Protein AF-A0A925YD25-F1 (afdb_monomer)

Foldseek 3Di:
DDDDDPDDPVPDPDDDDDDPPDDDDDDDDPPDDDDDDDPPPPDDDDDWAADPVGRVHTDDPVVD

Structure (mmCIF, N/CA/C/O backbone):
data_AF-A0A925YD25-F1
#
_entry.id   AF-A0A925YD25-F1
#
loop_
_atom_site.group_PDB
_atom_site.id
_atom_site.type_symbol
_atom_site.label_atom_id
_atom_site.label_alt_id
_atom_site.label_comp_id
_atom_site.label_asym_id
_atom_site.label_entity_id
_atom_site.label_seq_id
_atom_site.pdbx_PDB_ins_code
_atom_site.Cartn_x
_atom_site.Cartn_y
_atom_site.Cartn_z
_atom_site.occupancy
_atom_site.B_iso_or_equiv
_atom_site.auth_seq_id
_atom_site.auth_comp_id
_atom_site.auth_asym_id
_atom_site.auth_atom_id
_atom_site.pdbx_PDB_model_num
ATOM 1 N N . MET A 1 1 ? 16.280 -8.656 8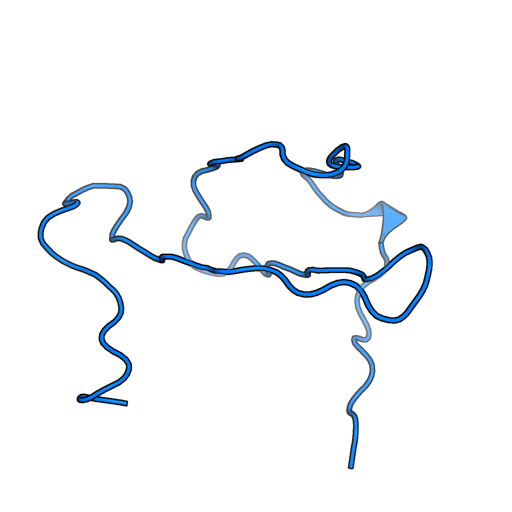.995 1.00 63.50 1 MET A N 1
ATOM 2 C CA . MET A 1 1 ? 15.970 -9.884 8.230 1.00 63.50 1 MET A CA 1
ATOM 3 C C . MET A 1 1 ? 14.631 -9.662 7.549 1.00 63.50 1 MET A C 1
ATOM 5 O O . MET A 1 1 ? 13.723 -9.193 8.224 1.00 63.50 1 MET A O 1
ATOM 9 N N . LEU A 1 2 ? 14.520 -9.904 6.241 1.00 79.69 2 LEU A N 1
ATOM 10 C CA . LEU A 1 2 ? 13.232 -9.824 5.543 1.00 79.69 2 LEU A CA 1
ATOM 11 C C . LEU A 1 2 ? 12.325 -10.959 6.035 1.00 79.69 2 LEU A C 1
ATOM 13 O O . LEU A 1 2 ? 12.798 -12.076 6.244 1.00 79.69 2 LEU A O 1
ATOM 17 N N . ARG A 1 3 ? 11.042 -10.661 6.258 1.00 83.81 3 ARG A N 1
ATOM 18 C CA . ARG A 1 3 ? 10.031 -11.643 6.662 1.00 83.81 3 ARG A CA 1
ATOM 19 C C . ARG A 1 3 ? 9.058 -11.843 5.513 1.00 83.81 3 ARG A C 1
ATOM 21 O O . ARG A 1 3 ? 8.378 -10.901 5.118 1.00 83.81 3 ARG A O 1
ATOM 28 N N . GLU A 1 4 ? 8.969 -13.070 5.023 1.00 88.38 4 GLU A N 1
ATOM 29 C CA . GLU A 1 4 ? 7.977 -13.424 4.015 1.00 88.38 4 GLU A CA 1
ATOM 30 C C . GLU A 1 4 ? 6.571 -13.488 4.623 1.00 88.38 4 GLU A C 1
ATOM 32 O O . GLU A 1 4 ? 6.374 -13.884 5.778 1.00 88.38 4 GLU A O 1
ATOM 37 N N . SER A 1 5 ? 5.580 -13.071 3.836 1.00 88.88 5 SER A N 1
ATOM 38 C CA . SER A 1 5 ? 4.175 -13.216 4.202 1.00 88.88 5 SER A CA 1
ATOM 39 C C . SER A 1 5 ? 3.734 -14.661 3.986 1.00 88.88 5 SER A C 1
ATOM 41 O O . SER A 1 5 ? 3.925 -15.208 2.906 1.00 88.88 5 SER A O 1
ATOM 43 N N . GLY A 1 6 ? 3.084 -15.258 4.988 1.00 93.88 6 GLY A N 1
ATOM 44 C CA . GLY A 1 6 ? 2.464 -16.583 4.865 1.00 93.88 6 GLY A CA 1
ATOM 45 C C . GLY A 1 6 ? 1.095 -16.578 4.170 1.00 93.88 6 GLY A C 1
ATOM 46 O O . GLY A 1 6 ? 0.442 -17.616 4.108 1.00 93.88 6 GLY A O 1
ATOM 47 N N . LEU A 1 7 ? 0.616 -15.422 3.696 1.00 93.44 7 LEU A N 1
ATOM 48 C CA . LEU A 1 7 ? -0.678 -15.309 3.019 1.00 93.44 7 LEU A CA 1
ATOM 49 C C . LEU A 1 7 ? -0.561 -15.733 1.555 1.00 93.44 7 LEU A C 1
ATOM 51 O O . LEU A 1 7 ? 0.324 -15.260 0.839 1.00 93.44 7 LEU A O 1
ATOM 55 N N . ASN A 1 8 ? -1.509 -16.545 1.085 1.00 95.56 8 ASN A N 1
ATOM 56 C CA . ASN A 1 8 ? -1.605 -16.900 -0.327 1.00 95.56 8 ASN A CA 1
ATOM 57 C C . ASN A 1 8 ? -2.131 -15.698 -1.147 1.00 95.56 8 ASN A C 1
ATOM 59 O O . ASN A 1 8 ? -3.266 -15.280 -0.905 1.00 95.56 8 ASN A O 1
ATOM 63 N N . PRO A 1 9 ? -1.365 -15.163 -2.124 1.00 92.81 9 PRO A N 1
ATOM 64 C CA . PRO A 1 9 ? -1.821 -14.096 -3.020 1.00 92.81 9 PRO A CA 1
ATOM 65 C C . PRO A 1 9 ? -3.159 -14.383 -3.710 1.00 92.81 9 PRO A C 1
ATOM 67 O O . PRO A 1 9 ? -3.956 -13.470 -3.869 1.00 92.81 9 PRO A O 1
ATOM 70 N N . ALA A 1 10 ? -3.439 -15.645 -4.049 1.00 95.38 10 ALA A N 1
ATOM 71 C CA . ALA A 1 10 ? -4.678 -16.036 -4.725 1.00 95.38 10 ALA A CA 1
ATOM 72 C C . ALA A 1 10 ? -5.945 -15.810 -3.878 1.00 95.38 10 ALA A C 1
ATOM 74 O O . ALA A 1 10 ? -7.049 -15.828 -4.411 1.00 95.38 10 ALA A O 1
ATOM 75 N N . ASN A 1 11 ? -5.792 -15.596 -2.567 1.00 96.12 11 ASN A N 1
ATOM 76 C CA . ASN A 1 11 ? -6.894 -15.290 -1.656 1.00 96.12 11 ASN A CA 1
ATOM 77 C C . ASN A 1 11 ? -7.090 -13.777 -1.452 1.00 96.12 11 ASN A C 1
ATOM 79 O O . ASN A 1 11 ? -7.878 -13.378 -0.592 1.00 96.12 11 ASN A O 1
ATOM 83 N N . ALA A 1 12 ? -6.348 -12.929 -2.170 1.00 96.38 12 ALA A N 1
ATOM 84 C CA . ALA A 1 12 ? -6.523 -11.489 -2.085 1.00 96.38 12 ALA A CA 1
ATOM 85 C C . ALA A 1 12 ? -7.930 -11.095 -2.558 1.00 96.38 12 ALA A C 1
ATOM 87 O O . ALA A 1 12 ? -8.406 -11.540 -3.599 1.00 96.38 12 ALA A O 1
ATOM 88 N N . VAL A 1 13 ? -8.595 -10.237 -1.785 1.00 97.00 13 VAL A N 1
ATOM 89 C CA . VAL A 1 13 ? -9.914 -9.691 -2.151 1.00 97.00 13 VAL A CA 1
ATOM 90 C C . VAL A 1 13 ? -9.819 -8.568 -3.190 1.00 97.00 13 VAL A C 1
ATOM 92 O O . VAL A 1 13 ? -10.828 -8.198 -3.779 1.00 97.00 13 VAL A O 1
ATOM 95 N N . HIS A 1 14 ? -8.614 -8.032 -3.400 1.00 97.12 14 HIS A N 1
ATOM 96 C CA . HIS A 1 14 ? -8.266 -7.051 -4.425 1.00 97.12 14 HIS A CA 1
ATOM 97 C C . HIS A 1 14 ? -6.825 -7.314 -4.873 1.00 97.12 14 HIS A C 1
ATOM 99 O O . HIS A 1 14 ? -5.938 -7.409 -4.022 1.00 97.12 14 HIS 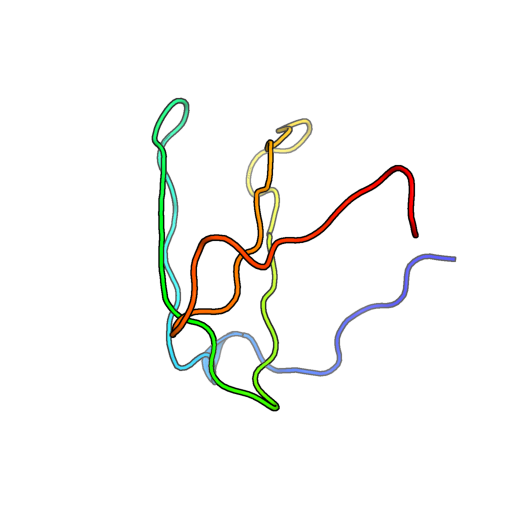A O 1
ATOM 105 N N . ASP A 1 15 ? -6.603 -7.439 -6.180 1.00 96.94 15 ASP A N 1
ATOM 106 C CA . ASP A 1 15 ? -5.287 -7.632 -6.799 1.00 96.94 15 ASP 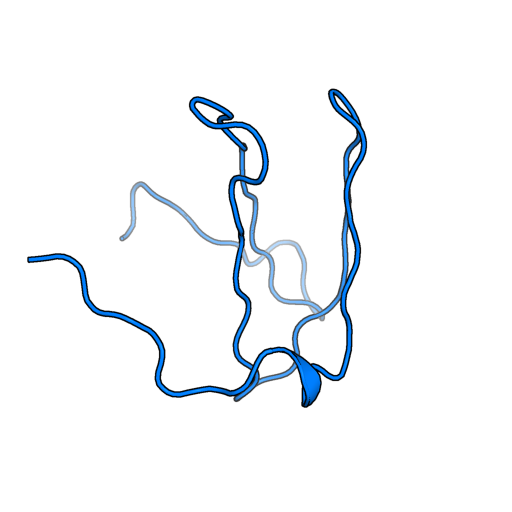A CA 1
ATOM 107 C C . ASP A 1 15 ? -5.224 -6.809 -8.091 1.00 96.94 15 ASP A C 1
ATOM 109 O O . ASP A 1 15 ? -6.078 -6.953 -8.969 1.00 96.94 15 ASP A O 1
ATOM 113 N N . GLU A 1 16 ? -4.262 -5.892 -8.177 1.00 96.31 16 GLU A N 1
ATOM 114 C CA . GLU A 1 16 ? -4.165 -4.923 -9.265 1.00 96.31 16 GLU A CA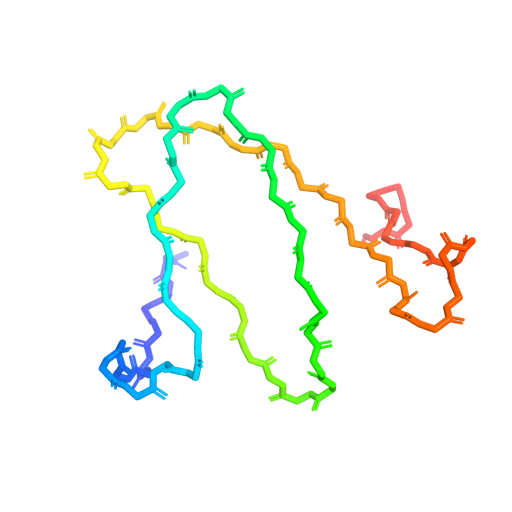 1
ATOM 115 C C . GLU A 1 16 ? -2.705 -4.597 -9.582 1.00 96.31 16 GLU A C 1
ATOM 117 O O . GLU A 1 16 ? -1.914 -4.251 -8.704 1.00 96.31 16 GLU A O 1
ATOM 122 N N . VAL A 1 17 ? -2.367 -4.668 -10.869 1.00 95.94 17 VAL A N 1
ATOM 123 C CA . VAL A 1 17 ? -1.070 -4.244 -11.400 1.00 95.94 17 VAL A CA 1
ATOM 124 C C . VAL A 1 17 ? -1.170 -2.780 -11.814 1.00 95.94 17 VAL A C 1
ATOM 126 O O . VAL A 1 17 ? -1.945 -2.437 -12.708 1.00 95.94 17 VAL A O 1
ATOM 129 N N . LEU A 1 18 ? -0.367 -1.917 -11.190 1.00 94.62 18 LEU A N 1
ATOM 130 C CA . LEU A 1 18 ? -0.339 -0.490 -11.501 1.00 94.62 18 LEU A CA 1
ATOM 131 C C . LEU A 1 18 ? 0.685 -0.175 -12.597 1.00 94.62 18 LEU A C 1
ATOM 133 O O . LEU A 1 18 ? 1.867 -0.469 -12.420 1.00 94.62 18 LEU A O 1
ATOM 137 N N . PRO A 1 19 ? 0.276 0.460 -13.713 1.00 93.75 19 PRO A N 1
ATOM 138 C CA . PRO A 1 19 ? 1.224 0.928 -14.715 1.00 93.75 19 PRO A CA 1
ATOM 139 C C . PRO A 1 19 ? 2.145 2.019 -14.155 1.00 93.75 19 PRO A C 1
ATOM 141 O O . PRO A 1 19 ? 1.725 2.849 -13.343 1.00 93.75 19 PRO A O 1
ATOM 144 N N . ALA A 1 20 ? 3.378 2.077 -14.659 1.00 92.25 20 ALA A N 1
ATOM 145 C CA . ALA A 1 20 ? 4.355 3.087 -14.264 1.00 92.25 20 ALA A CA 1
ATOM 146 C C . ALA A 1 20 ? 3.806 4.524 -14.400 1.00 92.25 20 ALA A C 1
ATOM 148 O O . ALA A 1 20 ? 3.145 4.877 -15.381 1.00 92.25 20 ALA A O 1
ATOM 149 N N . GLY A 1 21 ? 4.092 5.361 -13.398 1.00 91.56 21 GLY A N 1
ATOM 150 C CA . GLY A 1 21 ? 3.680 6.769 -13.361 1.00 91.56 21 GLY A CA 1
ATOM 151 C C . GLY A 1 21 ? 2.195 7.005 -13.064 1.00 91.56 21 GLY A C 1
ATOM 152 O O . GLY A 1 21 ? 1.729 8.140 -13.168 1.00 91.56 21 GLY A O 1
ATOM 153 N N . ARG A 1 22 ? 1.429 5.964 -12.713 1.00 95.25 22 ARG A N 1
ATOM 154 C CA . ARG A 1 22 ? 0.013 6.096 -12.348 1.00 95.25 22 ARG A CA 1
ATOM 155 C C . ARG A 1 22 ? -0.168 6.090 -10.836 1.00 95.25 22 ARG A C 1
ATOM 157 O O . ARG A 1 22 ? 0.502 5.359 -10.118 1.00 95.25 22 ARG A O 1
ATOM 164 N N . GLY A 1 23 ? -1.097 6.922 -10.373 1.00 94.69 23 GLY A N 1
ATOM 165 C CA . GLY A 1 23 ? -1.572 6.909 -8.994 1.00 94.69 23 GLY A CA 1
ATOM 166 C C . GLY A 1 23 ? -2.722 5.923 -8.808 1.00 94.69 23 GLY A C 1
ATOM 167 O O . GLY A 1 23 ? -3.415 5.573 -9.765 1.00 94.69 23 GLY A O 1
ATOM 168 N N . TRP A 1 24 ? -2.939 5.524 -7.560 1.00 95.88 24 TRP A N 1
ATOM 169 C CA . TRP A 1 24 ? -3.991 4.598 -7.166 1.00 95.88 24 TRP A CA 1
ATOM 170 C C . TRP A 1 24 ? -4.488 4.916 -5.759 1.00 95.88 24 TRP A C 1
ATOM 172 O O . TRP A 1 24 ? -3.724 5.385 -4.913 1.00 95.88 24 TRP A O 1
ATOM 182 N N . SER A 1 25 ? -5.770 4.661 -5.508 1.00 95.69 25 SER A N 1
ATOM 183 C CA . SER A 1 25 ? -6.368 4.774 -4.183 1.00 95.69 25 SER A CA 1
ATOM 184 C C . SER A 1 25 ? -7.436 3.705 -3.982 1.00 95.69 25 SER A C 1
ATOM 186 O O . SER A 1 25 ? -8.245 3.428 -4.866 1.00 95.69 25 SER A O 1
ATOM 188 N N . HIS A 1 26 ? -7.444 3.106 -2.793 1.00 96.00 26 HIS A N 1
ATOM 189 C CA . HIS A 1 26 ? -8.425 2.099 -2.410 1.00 96.00 26 HIS A CA 1
ATOM 190 C C . HIS A 1 26 ? -8.616 2.104 -0.890 1.00 96.00 26 HIS A C 1
ATOM 192 O O . HIS A 1 26 ? -7.632 2.232 -0.153 1.00 96.00 26 HIS A O 1
ATOM 198 N N . PRO A 1 27 ? -9.855 1.978 -0.388 1.00 96.56 27 PRO A N 1
ATOM 199 C CA . PRO A 1 27 ? -10.093 1.854 1.041 1.00 96.56 27 PRO A CA 1
ATOM 200 C C . PRO A 1 27 ? -9.617 0.488 1.548 1.00 96.56 27 PRO A C 1
ATOM 202 O O . PRO A 1 27 ? -9.975 -0.545 0.997 1.00 96.56 27 PRO A O 1
ATOM 205 N N . ILE A 1 28 ? -8.866 0.476 2.647 1.00 96.50 28 ILE A N 1
ATOM 206 C CA . ILE A 1 28 ? -8.476 -0.752 3.348 1.00 96.50 28 ILE A CA 1
ATOM 207 C C . ILE A 1 28 ? -9.259 -0.794 4.660 1.00 96.50 28 ILE A C 1
ATOM 209 O O . ILE A 1 28 ? -9.165 0.120 5.481 1.00 96.50 28 ILE A O 1
ATOM 213 N N . ALA A 1 29 ? -10.074 -1.829 4.851 1.00 96.38 29 ALA A N 1
ATOM 214 C CA . ALA A 1 29 ? -10.846 -2.013 6.072 1.00 96.38 29 ALA A CA 1
ATOM 215 C C . ALA A 1 29 ? -9.954 -2.473 7.236 1.00 96.38 29 ALA A C 1
ATOM 217 O O . ALA A 1 29 ? -8.924 -3.123 7.051 1.00 96.38 29 ALA A O 1
ATOM 218 N N . ALA A 1 30 ? -10.380 -2.171 8.464 1.00 96.19 30 ALA A N 1
ATOM 219 C CA . ALA A 1 30 ? -9.675 -2.607 9.665 1.00 96.19 30 ALA A CA 1
ATOM 220 C C . ALA A 1 30 ? -9.507 -4.139 9.687 1.00 96.19 30 ALA A C 1
ATOM 222 O O . ALA A 1 30 ? -10.460 -4.880 9.445 1.00 96.19 30 ALA A O 1
ATOM 223 N N . GLY A 1 31 ? -8.289 -4.602 9.979 1.00 95.44 31 GLY A N 1
ATOM 224 C CA . GLY A 1 31 ? -7.930 -6.025 9.998 1.00 95.44 31 GLY A CA 1
ATOM 225 C C . GLY A 1 31 ? -7.526 -6.612 8.641 1.00 95.44 31 GLY A C 1
ATOM 226 O O . GLY A 1 31 ? -7.055 -7.747 8.601 1.00 95.44 31 GLY A O 1
ATOM 227 N N . GLN A 1 32 ? -7.662 -5.866 7.540 1.00 96.12 32 GLN A N 1
ATOM 228 C CA . GLN A 1 32 ? -7.122 -6.287 6.248 1.00 96.12 32 GLN A CA 1
ATOM 229 C C . GLN A 1 32 ? -5.609 -6.069 6.165 1.00 96.12 32 GLN A C 1
ATOM 231 O O . GLN A 1 32 ? -5.023 -5.277 6.903 1.00 96.12 32 GLN A O 1
ATOM 236 N N . ILE A 1 33 ? -4.983 -6.785 5.232 1.00 95.44 33 ILE A N 1
ATOM 237 C CA . ILE A 1 33 ? -3.547 -6.722 4.974 1.00 95.44 33 ILE A CA 1
ATOM 238 C C . ILE A 1 33 ? -3.341 -6.186 3.563 1.00 95.44 33 ILE A C 1
ATOM 240 O O . ILE A 1 33 ? -3.916 -6.702 2.607 1.00 95.44 33 ILE A O 1
ATOM 244 N N . PHE A 1 34 ? -2.504 -5.158 3.451 1.00 95.19 34 PHE A N 1
ATOM 245 C CA . PHE A 1 34 ? -2.108 -4.548 2.189 1.00 95.19 34 PHE A CA 1
ATOM 246 C C . PHE A 1 34 ? -0.658 -4.917 1.869 1.00 95.19 34 PHE A C 1
ATOM 248 O O . PHE A 1 34 ? 0.205 -4.876 2.747 1.00 95.19 34 PHE A O 1
ATOM 255 N N . ARG A 1 35 ? -0.395 -5.304 0.617 1.00 94.50 35 ARG A N 1
ATOM 256 C CA . ARG A 1 35 ? 0.934 -5.691 0.137 1.00 94.50 35 ARG A CA 1
ATOM 257 C C . ARG A 1 35 ? 1.234 -4.972 -1.170 1.00 94.50 35 ARG A C 1
ATOM 259 O O . ARG A 1 35 ? 0.460 -5.074 -2.112 1.00 94.50 35 ARG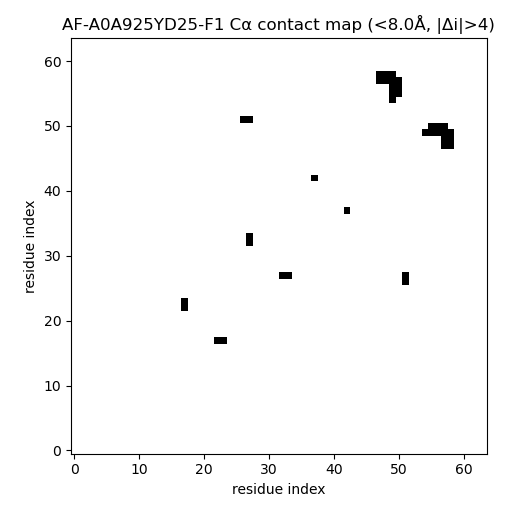 A O 1
ATOM 266 N N . ILE A 1 36 ? 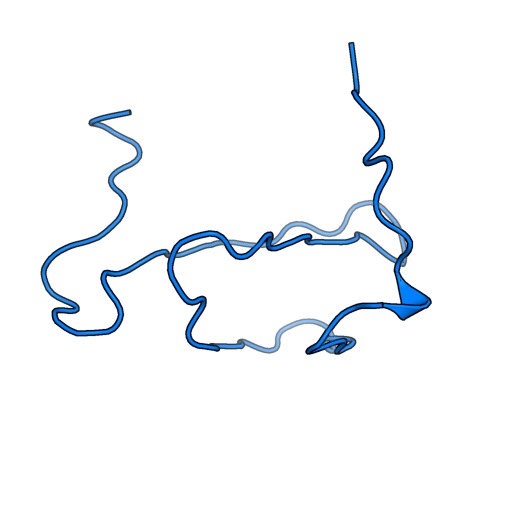2.391 -4.322 -1.219 1.00 93.62 36 ILE A N 1
ATOM 267 C CA . ILE A 1 36 ? 2.978 -3.752 -2.433 1.00 93.62 36 ILE A CA 1
ATOM 268 C C . ILE A 1 36 ? 4.048 -4.729 -2.922 1.00 93.62 36 ILE A C 1
ATOM 270 O O . ILE A 1 36 ? 4.842 -5.220 -2.116 1.00 93.62 36 ILE A O 1
ATOM 274 N N . VAL A 1 37 ? 4.046 -5.037 -4.217 1.00 92.88 37 VAL A N 1
ATOM 275 C CA . VAL A 1 37 ? 5.011 -5.945 -4.849 1.00 92.88 37 VAL A CA 1
ATOM 276 C C . VAL A 1 37 ? 5.718 -5.190 -5.968 1.00 92.88 37 VAL A C 1
ATOM 278 O O . VAL A 1 37 ? 5.060 -4.696 -6.877 1.00 92.88 37 VAL A O 1
ATOM 281 N N . ASP A 1 38 ? 7.045 -5.106 -5.897 1.00 92.88 38 ASP A N 1
ATOM 282 C CA . ASP A 1 38 ? 7.873 -4.644 -7.013 1.00 92.88 38 ASP A CA 1
ATOM 283 C C . ASP A 1 38 ? 8.010 -5.792 -8.024 1.00 92.88 38 ASP A C 1
ATOM 285 O O . ASP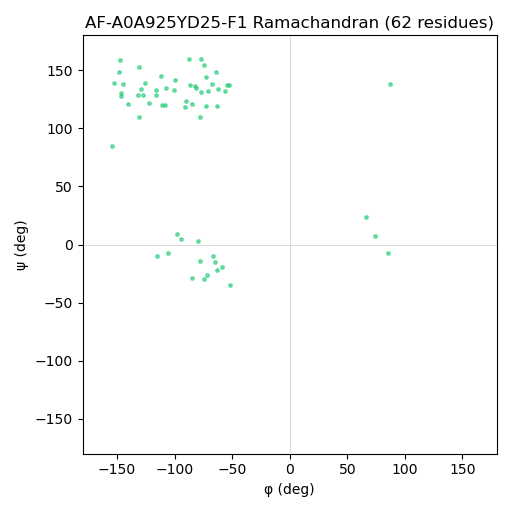 A 1 38 ? 8.620 -6.820 -7.725 1.00 92.88 38 ASP A O 1
ATOM 289 N N . LEU A 1 39 ? 7.367 -5.645 -9.184 1.00 93.44 39 LEU A N 1
ATOM 290 C CA . LEU A 1 39 ? 7.259 -6.704 -10.193 1.00 93.44 39 LEU A CA 1
ATOM 291 C C . LEU A 1 39 ? 8.467 -6.768 -11.131 1.00 93.44 39 LEU A C 1
ATOM 293 O O . LEU A 1 39 ? 8.770 -7.837 -11.657 1.00 93.44 39 LEU A O 1
ATOM 297 N N . GLU A 1 40 ? 9.136 -5.638 -11.358 1.00 91.62 40 GLU A N 1
ATOM 298 C CA . GLU A 1 40 ? 10.201 -5.513 -12.366 1.00 91.62 40 GLU A CA 1
ATOM 299 C C . GLU A 1 40 ? 11.575 -5.227 -11.750 1.00 91.62 40 GLU A C 1
ATOM 301 O O . GLU A 1 40 ? 12.595 -5.338 -12.429 1.00 91.62 40 GLU A O 1
ATOM 306 N N . GLY A 1 41 ? 11.615 -4.926 -10.453 1.00 88.88 41 GLY A N 1
ATOM 307 C CA . GLY A 1 41 ? 12.830 -4.618 -9.726 1.00 88.88 41 GLY A CA 1
ATOM 308 C C . GLY A 1 41 ? 13.192 -3.138 -9.812 1.00 88.88 41 GLY A C 1
ATOM 309 O O . GLY A 1 41 ? 13.158 -2.515 -10.874 1.00 88.88 41 GLY A O 1
ATOM 310 N N . ASN A 1 42 ? 13.618 -2.597 -8.670 1.00 89.31 42 ASN A N 1
ATOM 311 C CA . ASN A 1 42 ? 14.093 -1.224 -8.508 1.00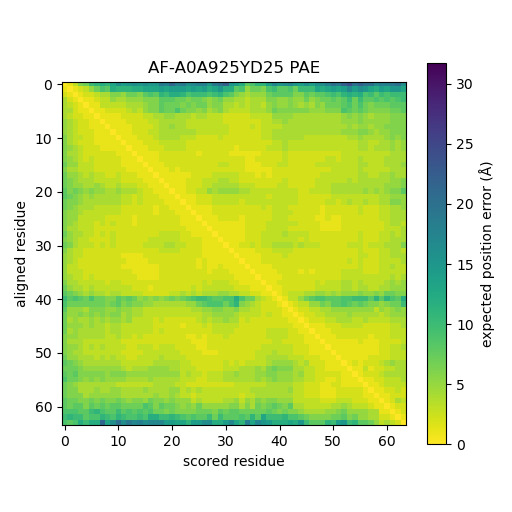 89.31 42 ASN A CA 1
ATOM 312 C C . ASN A 1 42 ? 13.004 -0.153 -8.719 1.00 89.31 42 ASN A C 1
ATOM 314 O O . ASN A 1 42 ? 13.316 1.001 -9.023 1.00 89.31 42 ASN A O 1
ATOM 318 N N . GLN A 1 43 ? 11.732 -0.514 -8.542 1.00 89.75 43 GLN A N 1
ATOM 319 C CA . GLN A 1 43 ? 10.642 0.456 -8.535 1.00 89.75 43 GLN A CA 1
ATOM 320 C C . GLN A 1 43 ? 10.460 1.037 -7.129 1.00 89.75 43 GLN A C 1
ATOM 322 O O . GLN A 1 43 ? 10.479 0.324 -6.126 1.00 89.75 43 GLN A O 1
ATOM 327 N N . ALA A 1 44 ? 10.263 2.351 -7.057 1.00 90.44 44 ALA A N 1
ATOM 328 C CA . ALA A 1 44 ? 9.924 3.051 -5.826 1.00 90.44 44 ALA A CA 1
ATOM 329 C C . ALA A 1 44 ? 8.493 3.580 -5.915 1.00 90.44 44 ALA A C 1
ATOM 331 O O . ALA A 1 44 ? 8.041 4.002 -6.981 1.00 90.44 44 ALA A O 1
ATOM 332 N N . VAL A 1 45 ? 7.796 3.575 -4.782 1.00 91.56 45 VAL A N 1
ATOM 333 C CA . VAL A 1 45 ? 6.452 4.134 -4.664 1.00 91.56 45 VAL A CA 1
ATOM 334 C C . VAL A 1 45 ? 6.391 5.083 -3.480 1.00 91.56 45 VAL A C 1
ATOM 336 O O . VAL A 1 45 ? 6.834 4.754 -2.379 1.00 91.56 45 VAL A O 1
ATOM 339 N N . ASP A 1 46 ? 5.792 6.245 -3.707 1.00 93.56 46 ASP A N 1
ATOM 340 C CA . ASP A 1 46 ? 5.365 7.122 -2.628 1.00 93.56 46 ASP A CA 1
ATOM 341 C C . ASP A 1 46 ? 4.008 6.643 -2.116 1.00 93.56 46 ASP A C 1
ATOM 343 O O . ASP A 1 46 ? 3.113 6.305 -2.896 1.00 93.56 46 ASP A O 1
ATOM 347 N N . THR A 1 47 ? 3.837 6.608 -0.796 1.00 93.69 47 THR A N 1
ATOM 348 C CA . THR A 1 47 ? 2.585 6.160 -0.176 1.00 93.69 47 THR A CA 1
ATOM 349 C C . THR A 1 47 ? 2.043 7.212 0.777 1.00 93.69 47 THR A C 1
ATOM 351 O O . THR A 1 47 ? 2.782 7.845 1.531 1.00 93.69 47 THR A O 1
ATOM 354 N N . LEU A 1 48 ? 0.724 7.391 0.743 1.00 95.25 48 LEU A N 1
ATOM 355 C CA . LEU A 1 48 ? -0.021 8.212 1.687 1.00 95.25 48 LEU A CA 1
ATOM 356 C C . LEU A 1 48 ? -1.157 7.363 2.258 1.00 95.25 48 LEU A C 1
ATOM 358 O O . LEU A 1 48 ? -1.934 6.778 1.504 1.00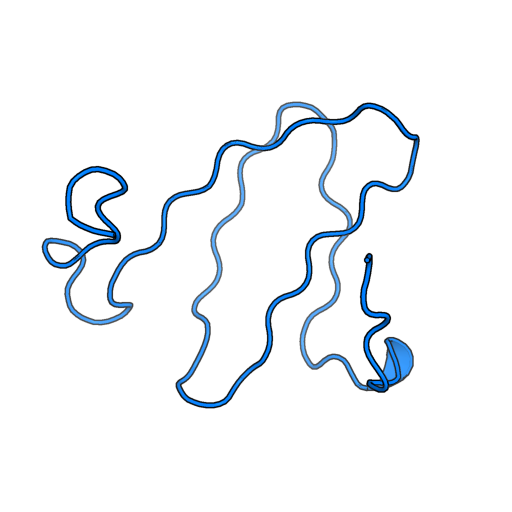 95.25 48 LEU A O 1
ATOM 362 N N . PHE A 1 49 ? -1.268 7.317 3.584 1.00 95.50 49 PHE A N 1
ATOM 363 C CA . PHE A 1 49 ? -2.338 6.606 4.280 1.00 95.50 49 PHE A CA 1
ATOM 364 C C . PHE A 1 49 ? -3.196 7.596 5.058 1.00 95.50 49 PHE A C 1
ATOM 366 O O . PHE A 1 49 ? -2.676 8.448 5.779 1.00 95.50 49 PHE A O 1
ATOM 373 N N . PHE A 1 50 ? -4.511 7.457 4.928 1.00 96.81 50 PHE A N 1
ATOM 374 C CA . PHE A 1 50 ? -5.506 8.316 5.561 1.00 96.81 50 PHE A CA 1
ATOM 375 C C . PHE A 1 50 ? -6.561 7.456 6.247 1.00 96.81 50 PHE A C 1
ATOM 377 O O . PHE A 1 50 ? -6.847 6.344 5.791 1.00 96.81 50 PHE A O 1
ATOM 384 N N . ASN A 1 51 ? -7.196 7.983 7.292 1.00 97.06 51 ASN A N 1
ATOM 385 C CA . ASN A 1 51 ? -8.421 7.378 7.794 1.00 97.06 51 ASN A CA 1
ATOM 386 C C . ASN A 1 51 ? -9.492 7.462 6.692 1.00 97.06 51 ASN A C 1
ATOM 388 O O . ASN A 1 51 ? -9.885 8.550 6.267 1.00 97.06 51 ASN A O 1
ATOM 392 N N . ALA A 1 52 ? -9.988 6.305 6.245 1.00 96.00 52 ALA A N 1
ATOM 393 C CA . ALA A 1 52 ? -10.945 6.194 5.142 1.00 96.00 52 ALA A CA 1
ATOM 394 C C . ALA A 1 52 ? -12.265 6.957 5.377 1.00 96.00 52 ALA A C 1
ATOM 396 O O . ALA A 1 52 ? -12.994 7.228 4.426 1.00 96.00 52 ALA A O 1
ATOM 397 N N . ARG A 1 53 ? -12.588 7.294 6.633 1.00 95.56 53 ARG A N 1
ATOM 398 C CA . ARG A 1 53 ? -13.779 8.071 7.012 1.00 95.56 53 ARG A CA 1
ATOM 399 C C . ARG A 1 53 ? -13.463 9.512 7.419 1.00 95.56 53 ARG A C 1
ATOM 401 O O . ARG A 1 53 ? -14.394 10.284 7.627 1.00 95.56 53 ARG A O 1
ATOM 408 N N . HIS A 1 54 ? -12.187 9.876 7.546 1.00 96.44 54 HIS A N 1
ATOM 409 C CA . HIS A 1 54 ? -11.760 11.202 7.986 1.00 96.44 54 HIS A CA 1
ATOM 410 C C . HIS A 1 54 ? -10.355 11.539 7.463 1.00 96.44 54 HIS A C 1
ATOM 412 O O . HIS A 1 54 ? -9.358 11.373 8.156 1.00 96.44 54 HIS A O 1
ATOM 418 N N . SER A 1 55 ? -10.262 12.059 6.239 1.00 92.94 55 SER A N 1
ATOM 419 C CA . SER A 1 55 ? -8.979 12.257 5.545 1.00 92.94 55 SER A CA 1
ATOM 420 C C . SER A 1 55 ? -8.043 13.306 6.163 1.00 92.94 55 SER A C 1
ATOM 422 O O . SER A 1 55 ? -6.897 13.417 5.736 1.00 92.94 55 SER A O 1
ATOM 424 N N . ALA A 1 56 ? -8.502 14.097 7.138 1.00 95.31 56 ALA A N 1
ATOM 425 C CA . ALA A 1 56 ? -7.617 14.977 7.902 1.00 95.31 56 ALA A CA 1
ATOM 426 C C . ALA A 1 56 ? -6.714 14.185 8.866 1.00 95.31 56 ALA A C 1
ATOM 428 O O . ALA A 1 56 ? -5.612 14.630 9.181 1.00 95.31 56 ALA A O 1
ATOM 429 N N . GLU A 1 57 ? -7.155 13.000 9.298 1.00 96.38 57 GLU A N 1
ATOM 430 C CA . GLU A 1 57 ? -6.335 12.042 10.032 1.00 96.38 57 GLU A CA 1
ATOM 431 C C . GLU A 1 57 ? -5.541 11.191 9.037 1.00 96.38 57 GLU A C 1
ATOM 433 O O . GLU A 1 57 ? -6.101 10.512 8.169 1.00 96.38 57 GLU A O 1
ATOM 438 N N . ARG A 1 58 ? -4.214 11.241 9.149 1.00 94.88 58 ARG A N 1
ATOM 439 C CA . ARG A 1 58 ? -3.303 10.611 8.197 1.00 94.88 58 ARG A CA 1
ATOM 440 C C . ARG A 1 58 ? -2.036 10.128 8.867 1.00 94.88 58 ARG A C 1
ATOM 442 O O . ARG A 1 58 ? -1.637 10.654 9.902 1.00 94.88 58 ARG A O 1
ATOM 449 N N . TYR A 1 59 ? -1.379 9.181 8.213 1.00 93.88 59 TYR A N 1
ATOM 450 C CA . TYR A 1 59 ? -0.022 8.798 8.559 1.00 93.88 59 TYR A CA 1
ATOM 451 C C . TYR A 1 59 ? 0.904 10.024 8.550 1.00 93.88 59 TYR A C 1
ATOM 453 O O . TYR A 1 59 ? 0.847 10.881 7.655 1.00 93.88 59 TYR A O 1
ATOM 461 N N . SER A 1 60 ? 1.763 10.084 9.563 1.00 92.06 60 SER A N 1
ATOM 462 C CA . SER A 1 60 ? 2.793 11.097 9.730 1.00 92.06 60 SER A CA 1
ATOM 463 C C . SER A 1 60 ? 4.106 10.392 10.032 1.00 92.06 60 SER A C 1
ATOM 465 O O . SER A 1 60 ? 4.288 9.839 11.113 1.00 92.06 60 SER A O 1
ATOM 467 N N . ALA A 1 61 ? 5.027 10.419 9.068 1.00 89.44 61 ALA A N 1
ATOM 468 C CA . ALA A 1 61 ? 6.345 9.808 9.224 1.00 89.44 61 ALA A CA 1
ATOM 469 C C . ALA A 1 61 ? 7.185 10.464 10.333 1.00 89.44 61 ALA A C 1
ATOM 471 O O . ALA A 1 61 ? 8.109 9.843 10.834 1.00 89.44 61 ALA A O 1
ATOM 472 N N . VAL A 1 62 ? 6.883 11.716 10.699 1.00 90.81 62 VAL A N 1
ATOM 473 C CA . VAL A 1 62 ? 7.564 12.426 11.796 1.00 90.81 62 VAL A CA 1
ATOM 474 C C . VAL A 1 62 ? 7.113 11.904 13.162 1.00 90.81 62 VAL A C 1
ATOM 476 O O . VAL A 1 62 ? 7.897 11.920 14.105 1.00 90.81 62 VAL A O 1
ATOM 479 N N . ASP A 1 63 ? 5.871 11.428 13.256 1.00 87.62 63 ASP A N 1
ATOM 480 C CA . ASP A 1 63 ? 5.255 10.967 14.505 1.00 87.62 63 ASP A CA 1
ATOM 481 C C . ASP A 1 63 ? 5.316 9.433 14.672 1.00 87.62 63 ASP A C 1
ATOM 483 O O . ASP A 1 63 ? 4.663 8.889 15.562 1.00 87.62 63 ASP A O 1
ATOM 487 N N . THR A 1 64 ? 6.054 8.735 13.798 1.00 75.62 64 THR A N 1
ATOM 488 C CA . THR A 1 64 ? 6.217 7.266 13.783 1.00 75.62 64 THR A CA 1
ATOM 489 C C . THR A 1 64 ? 7.584 6.867 14.320 1.00 75.62 64 THR A C 1
ATOM 491 O O . THR A 1 64 ? 7.635 5.906 15.121 1.00 75.62 64 THR A O 1
#

Solvent-accessible surface area (backbone atoms only — not comparable to full-atom values): 5035 Å² total; per-residue (Å²): 130,91,79,83,76,91,69,63,74,91,74,54,93,72,86,84,88,80,61,89,97,61,87,86,86,78,87,79,60,92,92,64,86,88,85,86,77,73,88,83,65,95,70,85,81,92,85,87,54,54,42,88,90,44,71,89,45,53,74,50,84,89,83,107

pLDDT: mean 92.91, std 5.42, range [63.5, 97.12]

Mean predicted aligned error: 3.76 Å

Secondary structure (DSSP, 8-state):
------S-GGG-S---PPPTT--------TT-------SSSS-------EETTEEEEE--TT--

Sequence (64 aa):
MLRESGLNPANAVHDEVLPAGRGWSHPIAAGQIFRIVDLEGNQAVDTLFFNARHSAERYSAVDT

Radius of gyration: 13.79 Å; Cα contacts (8 Å, |Δi|>4): 19; chains: 1; bounding box: 30×32×29 Å